Protein AF-W4VEZ9-F1 (afdb_monomer_lite)

Structure (mmCIF, N/CA/C/O backbone):
data_AF-W4VEZ9-F1
#
_entry.id   AF-W4VEZ9-F1
#
loop_
_atom_site.group_PDB
_atom_site.id
_atom_site.type_symbol
_atom_site.label_atom_id
_atom_site.label_alt_id
_atom_site.label_comp_id
_atom_site.label_asym_id
_atom_site.label_entity_id
_atom_site.label_seq_id
_atom_site.pdbx_PDB_ins_code
_atom_site.Cartn_x
_atom_site.Cartn_y
_atom_site.Cartn_z
_atom_site.occupancy
_atom_site.B_iso_or_equiv
_atom_site.auth_seq_id
_atom_site.auth_comp_id
_atom_site.auth_asym_id
_atom_site.auth_atom_id
_atom_site.pdbx_PDB_model_num
ATOM 1 N N . MET A 1 1 ? -3.367 9.673 5.624 1.00 77.38 1 MET A N 1
ATOM 2 C CA . MET A 1 1 ? -3.218 8.580 4.640 1.00 77.38 1 MET A CA 1
ATOM 3 C C . MET A 1 1 ? -2.726 7.400 5.427 1.00 77.38 1 MET A C 1
ATOM 5 O O . MET A 1 1 ? -1.671 7.507 6.040 1.00 77.38 1 MET A O 1
ATOM 9 N N . ASP A 1 2 ? -3.513 6.333 5.438 1.00 86.88 2 ASP A N 1
ATOM 10 C CA . ASP A 1 2 ? -3.393 5.295 6.464 1.00 86.88 2 ASP A CA 1
ATOM 11 C C . ASP A 1 2 ? -3.072 3.926 5.871 1.00 86.88 2 ASP A C 1
ATOM 13 O O . ASP A 1 2 ? -2.552 3.083 6.580 1.00 86.88 2 ASP A O 1
ATOM 17 N N . LEU A 1 3 ? -3.289 3.738 4.568 1.00 93.06 3 LEU A N 1
ATOM 18 C CA . LEU A 1 3 ? -2.906 2.569 3.777 1.00 93.06 3 LEU A CA 1
ATOM 19 C C . LEU A 1 3 ? -2.596 3.036 2.350 1.00 93.06 3 LEU A C 1
ATOM 21 O O . LEU A 1 3 ? -3.328 3.862 1.802 1.00 93.06 3 LEU A O 1
ATOM 25 N N . LEU A 1 4 ? -1.550 2.483 1.736 1.00 95.25 4 LEU A N 1
ATOM 26 C CA . LEU A 1 4 ? -1.239 2.685 0.324 1.00 95.25 4 LEU A CA 1
ATOM 27 C C . LEU A 1 4 ? -1.262 1.353 -0.434 1.00 95.25 4 LEU A C 1
ATOM 29 O O . LEU A 1 4 ? -0.503 0.435 -0.130 1.00 95.25 4 LEU A O 1
ATOM 33 N N . ILE A 1 5 ? -2.113 1.271 -1.457 1.00 95.88 5 ILE A N 1
ATOM 34 C CA . ILE A 1 5 ? -2.153 0.161 -2.414 1.00 95.88 5 ILE A CA 1
ATOM 35 C C . ILE A 1 5 ? -1.534 0.655 -3.723 1.00 95.88 5 ILE A C 1
ATOM 37 O O . ILE A 1 5 ? -2.090 1.537 -4.375 1.00 95.88 5 ILE A O 1
ATOM 41 N N . PHE A 1 6 ? -0.381 0.106 -4.100 1.00 95.25 6 PHE A N 1
ATOM 42 C CA . PHE A 1 6 ? 0.398 0.552 -5.256 1.00 95.25 6 PHE A CA 1
ATOM 43 C C . PHE A 1 6 ? 0.848 -0.633 -6.115 1.00 95.25 6 PHE A C 1
ATOM 45 O O . PHE A 1 6 ? 1.926 -1.195 -5.923 1.00 95.25 6 PHE A O 1
ATOM 52 N N . PHE A 1 7 ? 0.013 -1.038 -7.071 1.00 94.06 7 PHE A N 1
ATOM 53 C CA . PHE A 1 7 ? 0.342 -2.150 -7.961 1.00 94.06 7 PHE A CA 1
ATOM 54 C C . PHE A 1 7 ? 1.409 -1.744 -8.971 1.00 94.06 7 PHE A C 1
ATOM 56 O O . PHE A 1 7 ? 1.192 -0.874 -9.812 1.00 94.06 7 PHE A O 1
ATOM 63 N N . ARG A 1 8 ? 2.559 -2.412 -8.877 1.00 86.69 8 ARG A N 1
ATOM 64 C CA . ARG A 1 8 ? 3.677 -2.258 -9.808 1.00 86.69 8 ARG A CA 1
ATOM 65 C C . ARG A 1 8 ? 3.749 -3.450 -10.750 1.00 86.69 8 ARG A C 1
ATOM 67 O O . ARG A 1 8 ? 3.438 -4.571 -10.352 1.00 86.69 8 ARG A O 1
ATOM 74 N N . ASP A 1 9 ? 4.230 -3.211 -11.963 1.00 89.00 9 ASP A N 1
ATOM 75 C CA . ASP A 1 9 ? 4.683 -4.285 -12.842 1.00 89.00 9 ASP A CA 1
ATOM 76 C C . ASP A 1 9 ? 6.082 -4.743 -12.376 1.00 89.00 9 ASP A C 1
ATOM 78 O O . ASP A 1 9 ? 7.014 -3.933 -12.369 1.00 89.00 9 ASP A O 1
ATOM 82 N N . PRO A 1 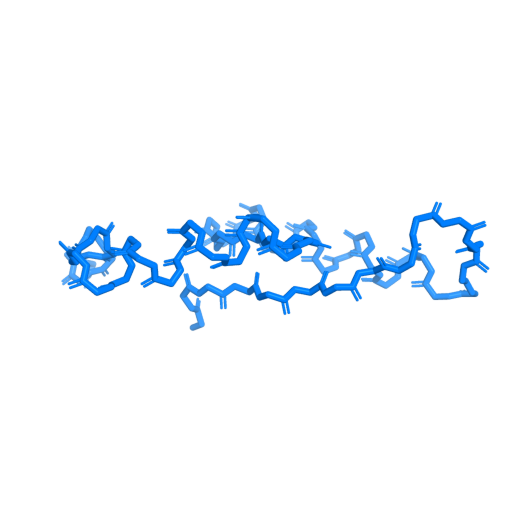10 ? 6.261 -5.999 -11.927 1.00 85.81 10 PRO A N 1
ATOM 83 C CA . PRO A 1 10 ? 7.564 -6.500 -11.501 1.00 85.81 10 PRO A CA 1
ATOM 84 C C . PRO A 1 10 ? 8.456 -6.946 -12.671 1.00 85.81 10 PRO A C 1
ATOM 86 O O . PRO A 1 10 ? 9.631 -7.229 -12.452 1.00 85.81 10 PRO A O 1
ATOM 89 N N . LEU A 1 11 ? 7.916 -7.058 -13.888 1.00 90.88 11 LEU A N 1
ATOM 90 C CA . LEU A 1 11 ? 8.606 -7.620 -15.052 1.00 90.88 11 LEU A CA 1
ATOM 91 C C . LEU A 1 11 ? 9.205 -6.551 -15.968 1.00 90.88 11 LEU A C 1
ATOM 93 O O . LEU A 1 11 ? 10.07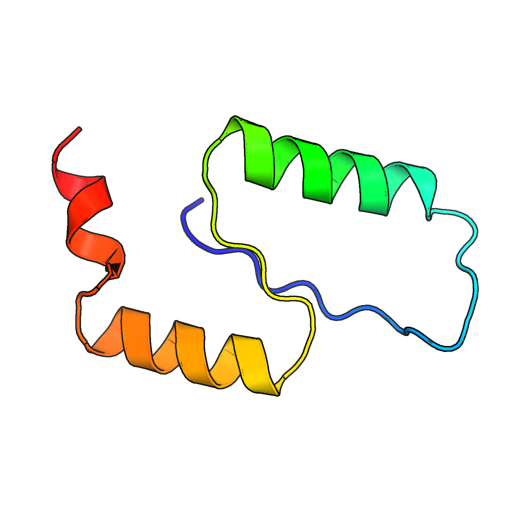8 -6.861 -16.779 1.00 90.88 11 LEU A O 1
ATOM 97 N N . THR A 1 12 ? 8.766 -5.298 -15.844 1.00 88.75 12 THR A N 1
ATOM 98 C CA . THR A 1 12 ? 9.244 -4.191 -16.681 1.00 88.75 12 THR A CA 1
ATOM 99 C C . THR A 1 12 ? 9.932 -3.120 -15.849 1.00 88.75 12 THR A C 1
ATOM 101 O O . THR A 1 12 ? 9.347 -2.607 -14.897 1.00 88.75 12 THR A O 1
ATOM 104 N N . ALA A 1 13 ? 11.146 -2.731 -16.244 1.00 87.56 13 ALA A N 1
ATOM 105 C CA . ALA A 1 13 ? 11.800 -1.560 -15.676 1.00 87.56 13 ALA A CA 1
ATOM 106 C C . ALA A 1 13 ? 11.082 -0.290 -16.146 1.00 87.56 13 ALA A C 1
ATOM 108 O O . ALA A 1 13 ? 10.907 -0.077 -17.347 1.00 87.56 13 ALA A O 1
ATOM 109 N N . GLN A 1 14 ? 10.685 0.555 -15.199 1.00 86.44 14 GLN A N 1
ATOM 110 C CA . GLN A 1 14 ? 10.028 1.822 -15.490 1.00 86.44 14 GLN A CA 1
ATOM 111 C C . GLN A 1 14 ? 11.033 2.985 -15.410 1.00 86.44 14 GLN A C 1
ATOM 113 O O . GLN A 1 14 ? 11.911 2.990 -14.548 1.00 86.44 14 GLN A O 1
ATOM 118 N N . PRO A 1 15 ? 10.921 4.020 -16.260 1.00 88.38 15 PRO A N 1
ATOM 119 C CA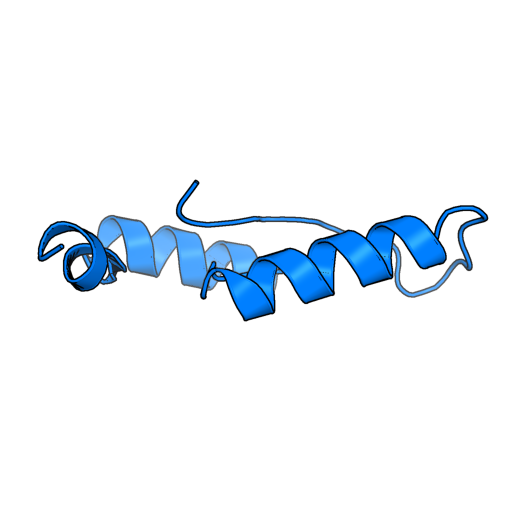 . PRO A 1 15 ? 11.831 5.171 -16.219 1.00 88.38 15 PRO A CA 1
ATOM 120 C C . PRO A 1 15 ? 11.730 5.979 -14.911 1.00 88.38 15 PRO A C 1
ATOM 122 O O . PRO A 1 15 ? 12.627 6.755 -14.599 1.00 88.38 15 PRO A O 1
ATOM 125 N N . HIS A 1 16 ? 10.660 5.775 -14.139 1.00 89.69 16 HIS A N 1
ATOM 126 C CA . HIS A 1 16 ? 10.360 6.441 -12.870 1.00 89.69 16 HIS A CA 1
ATOM 127 C C . HIS A 1 16 ? 10.589 5.539 -11.633 1.00 89.69 16 HIS A C 1
ATOM 129 O O . HIS A 1 16 ? 10.022 5.781 -10.570 1.00 89.69 16 HIS A O 1
ATOM 135 N N . GLU A 1 17 ? 11.435 4.502 -11.717 1.00 89.12 17 GLU A N 1
ATOM 136 C CA . GLU A 1 17 ? 11.841 3.704 -10.536 1.00 89.12 17 GLU A CA 1
ATOM 137 C C . GLU A 1 17 ? 12.394 4.536 -9.351 1.00 89.12 17 GLU A C 1
ATOM 139 O O . GLU A 1 17 ? 12.118 4.172 -8.198 1.00 89.12 17 GLU A O 1
ATOM 144 N N . PRO A 1 18 ? 13.124 5.658 -9.556 1.00 93.50 18 PRO A N 1
ATOM 145 C CA . PRO A 1 18 ? 13.528 6.528 -8.449 1.00 93.50 18 PRO A CA 1
ATOM 146 C C . PRO A 1 18 ? 12.339 7.094 -7.665 1.00 93.50 18 PRO A C 1
ATOM 148 O O . PRO A 1 18 ? 12.392 7.165 -6.436 1.00 93.50 18 PRO A O 1
ATOM 151 N N . ASP A 1 19 ? 11.247 7.426 -8.354 1.00 93.81 19 ASP A N 1
ATOM 152 C CA . ASP A 1 19 ? 10.039 7.978 -7.739 1.00 93.81 19 ASP A CA 1
ATOM 153 C C . ASP A 1 19 ? 9.293 6.903 -6.940 1.00 93.81 19 ASP A C 1
ATOM 155 O O . ASP A 1 19 ? 8.855 7.153 -5.816 1.00 93.81 19 ASP A O 1
ATOM 159 N N . ILE A 1 20 ? 9.228 5.674 -7.469 1.00 92.44 20 ILE A N 1
ATOM 160 C CA . ILE A 1 20 ? 8.673 4.510 -6.757 1.00 92.44 20 ILE A CA 1
ATOM 161 C C . ILE A 1 20 ? 9.462 4.269 -5.465 1.00 92.44 20 ILE A C 1
ATOM 163 O O . ILE A 1 20 ? 8.881 4.079 -4.398 1.00 92.44 20 ILE A O 1
ATOM 167 N N . SER A 1 21 ? 10.790 4.330 -5.535 1.00 93.25 21 SER A N 1
ATOM 168 C CA . SER A 1 21 ? 11.661 4.147 -4.370 1.00 93.25 21 SER A CA 1
ATOM 169 C C . SER A 1 21 ? 11.484 5.260 -3.336 1.00 93.25 21 SER A C 1
ATOM 171 O O . SER A 1 21 ? 11.452 4.995 -2.132 1.00 93.25 21 SER A O 1
ATOM 173 N N . ALA A 1 22 ? 11.318 6.505 -3.787 1.00 95.81 22 ALA A N 1
ATOM 174 C CA . ALA A 1 22 ? 11.022 7.630 -2.910 1.00 95.81 22 ALA A CA 1
ATOM 175 C C . ALA A 1 22 ? 9.669 7.462 -2.203 1.00 95.81 22 ALA A C 1
ATOM 177 O O . ALA A 1 22 ? 9.590 7.711 -1.000 1.00 95.81 22 ALA A O 1
ATOM 178 N N . LEU A 1 23 ? 8.640 6.991 -2.913 1.00 94.94 23 LEU A N 1
ATOM 179 C CA . LEU A 1 23 ? 7.325 6.693 -2.347 1.00 94.94 23 LEU A CA 1
ATOM 180 C C . LEU A 1 23 ? 7.404 5.609 -1.264 1.00 94.94 23 LEU A C 1
ATOM 182 O O . LEU A 1 23 ? 6.910 5.826 -0.160 1.00 94.94 23 LEU A O 1
ATOM 186 N N . MET A 1 24 ? 8.083 4.488 -1.541 1.00 95.00 24 MET A N 1
ATOM 187 C CA . MET A 1 24 ? 8.288 3.410 -0.559 1.00 95.00 24 MET A CA 1
ATOM 188 C C . MET A 1 24 ? 8.988 3.929 0.702 1.00 95.00 24 MET A C 1
ATOM 190 O O . MET A 1 24 ? 8.519 3.704 1.814 1.00 95.00 24 MET A O 1
ATOM 194 N N . ARG A 1 25 ? 10.048 4.727 0.528 1.00 96.81 25 ARG A N 1
ATOM 195 C CA . ARG A 1 25 ? 10.773 5.346 1.643 1.00 96.81 25 ARG A CA 1
ATOM 196 C C . ARG A 1 25 ? 9.880 6.259 2.487 1.00 96.81 25 ARG A C 1
ATOM 198 O O . ARG A 1 25 ? 10.038 6.306 3.703 1.00 96.81 25 ARG A O 1
ATOM 205 N N . LEU A 1 26 ? 8.970 7.014 1.871 1.00 96.62 26 LEU A N 1
ATOM 206 C CA . LEU A 1 26 ? 8.025 7.852 2.615 1.00 96.62 26 LEU A CA 1
ATOM 207 C C . LEU A 1 26 ? 7.033 7.001 3.415 1.00 96.62 26 LEU A C 1
ATOM 209 O O . LEU A 1 26 ? 6.756 7.336 4.565 1.00 96.62 26 LEU A O 1
ATOM 213 N N . CYS A 1 27 ? 6.544 5.893 2.854 1.00 96.06 27 CYS A N 1
ATOM 214 C CA . CYS A 1 27 ? 5.697 4.954 3.592 1.00 96.06 27 CYS A CA 1
ATOM 215 C C . CYS A 1 27 ? 6.402 4.422 4.842 1.00 96.06 27 CYS A C 1
ATOM 217 O O . CYS A 1 27 ? 5.807 4.444 5.918 1.00 96.06 27 CYS A O 1
ATOM 219 N N . ASP A 1 28 ? 7.680 4.057 4.730 1.00 95.69 28 ASP A N 1
ATOM 220 C CA . ASP A 1 28 ? 8.475 3.620 5.877 1.00 95.69 28 ASP A CA 1
ATOM 221 C C . ASP A 1 28 ? 8.635 4.740 6.915 1.00 95.69 28 ASP A C 1
ATOM 223 O O . ASP A 1 28 ? 8.402 4.524 8.100 1.00 95.69 28 ASP A O 1
ATOM 227 N N . VAL A 1 29 ? 8.962 5.969 6.502 1.00 96.75 29 VAL A N 1
ATOM 228 C CA . VAL A 1 29 ? 9.131 7.107 7.430 1.00 96.75 29 VAL A CA 1
ATOM 229 C C . VAL A 1 29 ? 7.856 7.393 8.227 1.00 96.75 29 VAL A C 1
ATOM 231 O O . VAL A 1 29 ? 7.924 7.644 9.429 1.00 96.75 29 VAL A O 1
ATOM 234 N N . TYR A 1 30 ? 6.695 7.341 7.578 1.00 94.31 30 TYR A N 1
ATOM 235 C CA . TYR A 1 30 ? 5.408 7.649 8.208 1.00 94.31 30 TYR A CA 1
ATOM 236 C C . TYR A 1 30 ? 4.685 6.423 8.775 1.00 94.31 30 TYR A C 1
ATOM 238 O O . TYR A 1 30 ? 3.549 6.544 9.249 1.00 94.31 30 TYR A O 1
ATOM 246 N N . GLN A 1 31 ? 5.333 5.253 8.738 1.00 92.75 31 GLN A N 1
ATOM 247 C CA . GLN A 1 31 ? 4.763 3.982 9.184 1.00 92.75 31 GLN A CA 1
ATOM 248 C C . GLN A 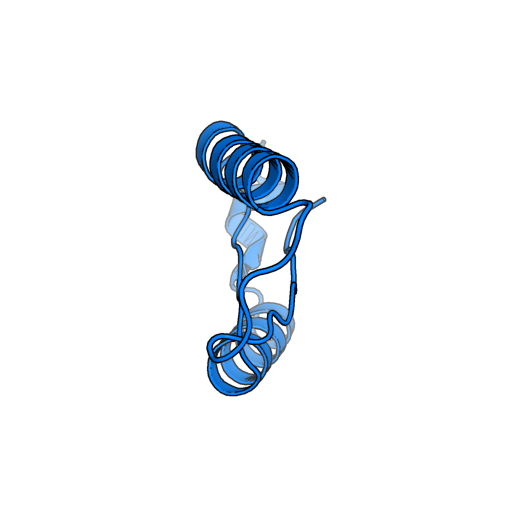1 31 ? 3.400 3.722 8.520 1.00 92.75 31 GLN A C 1
ATOM 250 O O . GLN A 1 31 ? 2.434 3.338 9.181 1.00 92.75 31 GLN A O 1
ATOM 255 N N . ILE A 1 32 ? 3.299 4.022 7.222 1.00 94.50 32 ILE A N 1
ATOM 256 C CA . ILE A 1 32 ? 2.104 3.791 6.411 1.00 94.50 32 ILE A CA 1
ATOM 257 C C . ILE A 1 32 ? 2.249 2.404 5.776 1.00 94.50 32 ILE A C 1
ATOM 259 O O . ILE A 1 32 ? 3.178 2.204 4.991 1.00 94.50 32 ILE A O 1
ATOM 263 N N . PRO A 1 33 ? 1.345 1.453 6.066 1.00 94.56 33 PRO A N 1
ATOM 264 C CA . PRO A 1 33 ? 1.297 0.174 5.375 1.00 94.56 33 PRO A CA 1
ATOM 265 C C . PRO A 1 33 ? 1.244 0.364 3.855 1.00 94.56 33 PRO A C 1
ATOM 267 O O . PRO A 1 33 ? 0.370 1.058 3.334 1.00 94.56 33 PRO A O 1
ATOM 270 N N . LEU A 1 34 ? 2.178 -0.272 3.150 1.00 96.25 34 LEU A N 1
ATOM 271 C CA . LEU A 1 34 ? 2.266 -0.282 1.694 1.00 96.25 34 LEU A CA 1
ATOM 272 C C . LEU A 1 34 ? 2.083 -1.711 1.182 1.00 96.25 34 LEU A C 1
ATOM 274 O O . LEU A 1 34 ? 2.782 -2.626 1.614 1.00 96.25 34 LEU A O 1
ATOM 278 N N . VAL A 1 35 ? 1.192 -1.898 0.212 1.00 97.06 35 VAL A N 1
ATOM 279 C CA . VAL A 1 35 ? 1.000 -3.178 -0.480 1.00 97.06 35 VAL A CA 1
ATOM 280 C C . VAL A 1 35 ? 1.135 -3.008 -1.985 1.00 97.06 35 VAL A C 1
ATOM 282 O O . VAL A 1 35 ? 0.559 -2.098 -2.577 1.00 97.06 35 VAL A O 1
ATOM 285 N N . THR A 1 36 ? 1.907 -3.897 -2.612 1.00 95.88 36 THR A N 1
ATOM 286 C CA . THR A 1 36 ? 2.320 -3.757 -4.018 1.00 95.88 36 THR A CA 1
ATOM 287 C C . THR A 1 36 ? 1.722 -4.790 -4.967 1.00 95.88 36 THR A C 1
ATOM 289 O O . THR A 1 36 ? 1.995 -4.772 -6.166 1.00 95.88 36 THR A O 1
ATOM 292 N N . ASN A 1 37 ? 0.890 -5.693 -4.450 1.00 95.75 37 ASN A N 1
ATOM 293 C CA . ASN A 1 37 ? 0.242 -6.750 -5.215 1.00 95.75 37 ASN A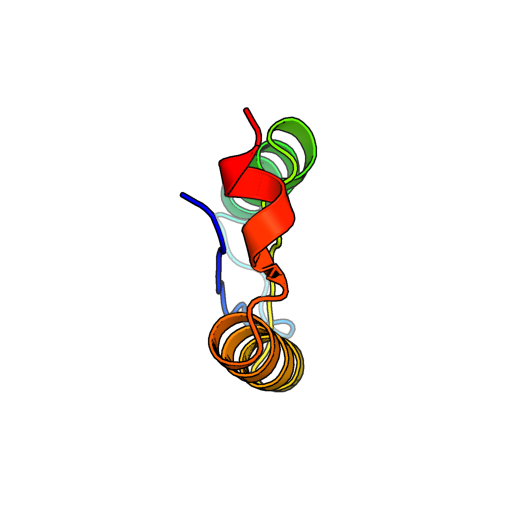 CA 1
ATOM 294 C C . ASN A 1 37 ? -1.171 -7.031 -4.689 1.00 95.75 37 ASN A C 1
ATOM 296 O O . ASN A 1 37 ? -1.531 -6.634 -3.577 1.00 95.75 37 ASN A O 1
ATOM 300 N N . LEU A 1 38 ? -1.957 -7.748 -5.494 1.00 96.19 38 LEU A N 1
ATOM 301 C CA . LEU A 1 38 ? -3.358 -8.038 -5.198 1.00 96.19 38 LEU A CA 1
ATOM 302 C C . LEU A 1 38 ? -3.544 -8.875 -3.922 1.00 96.19 38 LEU A C 1
ATOM 304 O O . LEU A 1 38 ? -4.464 -8.615 -3.156 1.00 96.19 38 LEU A O 1
ATOM 308 N N . GLY A 1 39 ? -2.657 -9.842 -3.663 1.00 97.00 39 GLY A N 1
ATOM 309 C CA . GLY A 1 39 ? -2.741 -10.691 -2.470 1.00 97.00 39 GLY A CA 1
ATOM 310 C C . GLY A 1 39 ? -2.576 -9.897 -1.172 1.00 97.00 39 GLY A C 1
ATOM 311 O O . GLY A 1 39 ? -3.347 -10.074 -0.234 1.00 97.00 39 GLY A O 1
ATOM 312 N N . GLY A 1 40 ? -1.617 -8.969 -1.135 1.00 96.38 40 GLY A N 1
ATOM 313 C CA . GLY A 1 40 ? -1.433 -8.052 -0.011 1.00 96.38 40 GLY A CA 1
ATOM 314 C C . GLY A 1 40 ? -2.594 -7.068 0.139 1.00 96.38 40 GLY A C 1
ATOM 315 O O . GLY A 1 40 ? -3.015 -6.792 1.261 1.00 96.38 40 GLY A O 1
ATOM 316 N N . ALA A 1 41 ? -3.146 -6.577 -0.977 1.00 96.88 41 ALA A N 1
ATOM 317 C CA . ALA A 1 41 ? -4.318 -5.703 -0.961 1.00 96.88 41 ALA A CA 1
ATOM 318 C C . ALA A 1 41 ? -5.546 -6.390 -0.349 1.00 96.88 41 ALA A C 1
ATOM 320 O O . ALA A 1 41 ? -6.182 -5.811 0.526 1.00 96.88 41 ALA A O 1
ATOM 321 N N . GLU A 1 42 ? -5.831 -7.634 -0.738 1.00 97.38 42 GLU A N 1
ATOM 322 C CA . GLU A 1 42 ? -6.940 -8.419 -0.182 1.00 97.38 42 GLU A CA 1
ATOM 323 C C . GLU A 1 42 ? -6.812 -8.587 1.341 1.00 97.38 42 GLU A C 1
ATOM 325 O O . GLU A 1 42 ? -7.775 -8.387 2.083 1.00 97.38 42 GLU A O 1
ATOM 330 N N . VAL A 1 43 ? -5.607 -8.902 1.827 1.00 96.81 43 VAL A N 1
ATOM 331 C CA . VAL A 1 43 ? -5.342 -9.028 3.268 1.00 96.81 43 VAL A CA 1
ATOM 332 C C . VAL A 1 43 ? -5.554 -7.696 3.989 1.00 96.81 43 VAL A C 1
ATOM 334 O O . VAL A 1 43 ? -6.195 -7.672 5.038 1.00 96.81 43 VAL A O 1
ATOM 337 N N . MET A 1 44 ? -5.062 -6.587 3.430 1.00 95.75 44 MET A N 1
ATOM 338 C CA . MET A 1 44 ? -5.201 -5.268 4.055 1.00 95.75 44 MET A CA 1
ATOM 339 C C . MET A 1 44 ? -6.642 -4.764 4.082 1.00 95.75 44 MET A C 1
ATOM 341 O O . MET A 1 44 ? -7.056 -4.180 5.078 1.00 95.75 44 MET A O 1
ATOM 345 N N . VAL A 1 45 ? -7.428 -5.024 3.036 1.00 94.81 45 VAL A N 1
ATOM 346 C CA . VAL A 1 45 ? -8.855 -4.667 3.013 1.00 94.81 45 VAL A CA 1
ATOM 347 C C . VAL A 1 45 ? -9.623 -5.426 4.096 1.00 94.81 45 VAL A C 1
ATOM 349 O O . VAL A 1 45 ? -10.404 -4.825 4.828 1.00 94.81 45 VA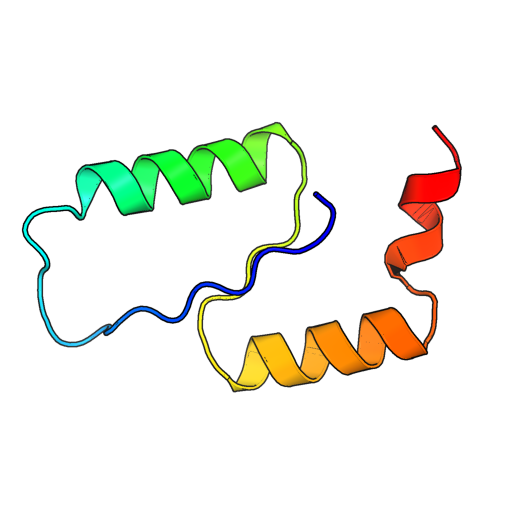L A O 1
ATOM 352 N N . ARG A 1 46 ? -9.353 -6.724 4.276 1.00 95.88 46 ARG A N 1
ATOM 353 C CA . ARG A 1 46 ? -9.951 -7.507 5.371 1.00 95.88 46 ARG A CA 1
ATOM 354 C C . ARG A 1 46 ? -9.491 -7.033 6.749 1.00 95.88 46 ARG A C 1
ATOM 356 O O . ARG A 1 46 ? -10.280 -7.026 7.685 1.00 95.88 46 ARG A O 1
ATOM 363 N N . ALA A 1 47 ? -8.227 -6.636 6.880 1.00 94.44 47 ALA A N 1
ATOM 364 C CA . ALA A 1 47 ? -7.694 -6.074 8.119 1.00 94.44 47 ALA A CA 1
ATOM 365 C C . ALA A 1 47 ? -8.356 -4.734 8.483 1.00 94.44 47 ALA A C 1
ATOM 367 O O . ALA A 1 47 ? -8.615 -4.487 9.660 1.00 94.44 47 ALA A O 1
ATOM 368 N N . LEU A 1 48 ? -8.652 -3.892 7.485 1.00 92.06 48 LEU A N 1
ATOM 369 C CA . LEU A 1 48 ? -9.417 -2.655 7.663 1.00 92.06 48 LEU A CA 1
ATOM 370 C C . LEU A 1 48 ? -10.833 -2.942 8.171 1.00 92.06 48 LEU A C 1
ATOM 372 O O . LEU A 1 48 ? -11.243 -2.347 9.162 1.00 92.06 48 LEU A O 1
ATOM 376 N N . ASP A 1 49 ? -11.544 -3.877 7.538 1.00 93.56 49 ASP A N 1
ATOM 377 C CA . ASP A 1 49 ? -12.900 -4.277 7.945 1.00 93.56 49 ASP A CA 1
ATOM 378 C C . ASP A 1 49 ? -12.928 -4.875 9.367 1.00 93.56 49 ASP A C 1
ATOM 380 O O . ASP A 1 49 ? -13.857 -4.652 10.138 1.00 93.56 49 ASP A O 1
ATOM 384 N N . ALA A 1 50 ? -11.854 -5.569 9.759 1.00 95.12 50 ALA A N 1
ATOM 385 C CA . ALA A 1 50 ? -11.683 -6.135 11.096 1.00 95.12 50 ALA A CA 1
ATOM 386 C C . ALA A 1 50 ? -11.246 -5.124 12.181 1.00 95.12 50 ALA A C 1
ATOM 388 O O . ALA A 1 50 ? -11.082 -5.521 13.335 1.00 95.12 50 ALA A O 1
ATOM 389 N N . GLY A 1 51 ? -11.017 -3.848 11.846 1.00 91.88 51 GLY A N 1
ATOM 390 C CA . GLY A 1 51 ? -10.606 -2.817 12.812 1.00 91.88 51 GLY A CA 1
ATOM 391 C C . GLY A 1 51 ? -9.121 -2.844 13.199 1.00 91.88 51 GLY A C 1
ATOM 392 O O . GLY A 1 51 ? -8.696 -2.177 14.138 1.00 91.88 51 GLY A O 1
ATOM 393 N N . PHE A 1 52 ? -8.264 -3.562 12.467 1.00 90.75 52 PHE A N 1
ATOM 394 C CA . PHE A 1 52 ? -6.830 -3.636 12.793 1.00 90.75 52 PHE A CA 1
ATOM 395 C C . PHE A 1 52 ? -6.054 -2.335 12.545 1.00 90.75 52 PHE A C 1
ATOM 397 O O . PHE A 1 52 ? -4.850 -2.298 12.783 1.00 90.75 52 PHE A O 1
ATOM 404 N N . PHE A 1 53 ? -6.708 -1.270 12.081 1.00 89.94 53 PHE A N 1
ATOM 405 C CA . PHE A 1 53 ? -6.117 0.061 11.915 1.00 89.94 53 PHE A CA 1
ATOM 406 C C . PHE A 1 53 ? -6.393 0.990 13.107 1.00 89.94 53 PHE A C 1
ATOM 408 O O . PHE A 1 53 ? -5.836 2.086 13.162 1.00 89.94 53 PHE A O 1
ATOM 415 N N . ASP A 1 54 ? -7.170 0.541 14.100 1.00 86.56 54 ASP A N 1
ATOM 416 C CA . ASP A 1 54 ? -7.589 1.358 15.246 1.00 86.56 54 ASP A CA 1
ATOM 417 C C . ASP A 1 54 ? -6.427 1.864 16.108 1.00 86.56 54 ASP A C 1
ATOM 419 O O . ASP A 1 54 ? -6.545 2.896 16.766 1.00 86.56 54 ASP A O 1
ATOM 423 N N . TRP A 1 55 ? -5.265 1.205 16.056 1.00 84.31 55 TRP A N 1
ATOM 424 C CA . TRP A 1 55 ? -4.043 1.678 16.713 1.00 84.31 55 TRP A CA 1
ATOM 425 C C . TRP A 1 55 ? -3.606 3.076 16.247 1.00 84.31 55 TRP A C 1
ATOM 427 O O . TRP A 1 55 ? -2.916 3.767 16.995 1.00 84.31 55 TRP A O 1
ATOM 437 N N . ARG A 1 56 ? -4.011 3.519 15.046 1.00 78.38 56 ARG A N 1
ATOM 438 C CA . ARG A 1 56 ? -3.741 4.879 14.547 1.00 78.38 56 ARG A CA 1
ATOM 439 C C . ARG A 1 56 ? -4.666 5.941 15.141 1.00 78.38 56 ARG A C 1
ATOM 441 O O . ARG A 1 56 ? -4.295 7.107 15.156 1.00 78.38 56 ARG A O 1
ATOM 448 N N . ASN A 1 57 ? -5.829 5.556 15.667 1.00 79.19 57 ASN A N 1
ATOM 449 C CA . ASN A 1 57 ? -6.785 6.482 16.288 1.00 79.19 57 ASN A CA 1
ATOM 450 C C . ASN A 1 57 ? -6.366 6.913 17.708 1.00 79.19 57 ASN A C 1
ATOM 452 O O . ASN A 1 57 ? -7.070 7.688 18.348 1.00 79.19 57 ASN A O 1
ATOM 456 N N . LEU A 1 58 ? -5.248 6.386 18.216 1.00 69.12 58 LEU A N 1
ATOM 457 C CA . LEU A 1 58 ? -4.741 6.626 19.569 1.00 69.12 58 LEU A CA 1
ATOM 458 C C . LEU A 1 58 ? -3.689 7.754 19.645 1.00 69.12 58 LEU A C 1
ATOM 460 O O . LEU A 1 58 ? -3.101 7.938 20.712 1.00 69.12 58 LEU A O 1
ATOM 464 N N . GLN A 1 59 ? -3.424 8.468 18.542 1.00 56.84 59 GLN A N 1
ATOM 465 C CA . GLN A 1 59 ? -2.502 9.617 18.494 1.00 56.84 59 GLN A CA 1
ATOM 466 C C . GLN A 1 59 ? -3.194 10.954 18.756 1.00 56.84 59 GLN A C 1
ATOM 468 O O . GLN A 1 59 ? -4.324 11.149 18.259 1.00 56.84 59 GLN A O 1
#

Organism: NCBI:txid1298598

InterPro domains:
  IPR004363 Methylglyoxal synthase [PTHR30492] (1-47)
  IPR011607 Methylglyoxal synthase-like domain [PS51855] (1-59)
  IPR036914 Methylglyoxal synthase-like domain superfamily [G3DSA:3.40.50.1380] (1-55)
  IPR036914 Methylglyoxal synthase-like domain superfamily [SSF52335] (1-57)

pLDDT: mean 91.37, std 7.19, range [56.84, 97.38]

Sequence (59 aa):
MDLLIFFRDPLTAQPHEPDISALMRLCDVYQIPLVTNLGGAEVMVRALDAGFFDWRNLQ

Secondary structure (DSSP, 8-state):
---EE----SSS--TTHHHHHHHHHHHHHTT--EE-SHHHHHHHHHHHHTTTTGGGGG-

Radius of gyration: 13.14 Å; chains: 1; bounding box: 26×20×36 Å

Foldseek 3Di:
DAEEEAADDPPDDDPCVVVVVVVVVVCVVVVHHYHHDPVVVVVVVVCVVVCVSCVVVPD